Protein AF-A0A8T5RFX6-F1 (afdb_monomer_lite)

pLDDT: mean 85.51, std 13.87, range [38.97, 98.19]

Foldseek 3Di:
DDVVVVLVLLVLLQQLLVLLLVLQCWQFFPRDGLVRVLVVCCVPPVVVSVLSCLSNQLSVQSNVLSVVCSVPVVCLVVSLVSNVVSLVSVVCSVPVPCVVRVVGGVVIVSVVSNVSSSVSNVSSSVVSVPDDPVVPVPD

Radius of gyration: 16.68 Å; chains: 1; bounding box: 34×25×55 Å

Sequence (139 aa):
MNVRDFINYKIFGLIGSLLIIISEFLPWFSSSSLFEIYYITISGEFEDAFLYLFPIFSGIICLLANIIIILKIQFKIKSAILNIVGLGFLLLFFFEFIPIHYQYLLDNVGIYFCIIGFLLVVYDLILILMIDNQNVEGN

Structure (mmCIF, N/CA/C/O backbone):
data_AF-A0A8T5RFX6-F1
#
_entry.id   AF-A0A8T5RFX6-F1
#
loop_
_atom_site.group_PDB
_atom_site.id
_atom_site.type_symbol
_atom_site.label_atom_id
_atom_site.label_alt_id
_atom_site.label_comp_id
_atom_site.label_asym_id
_atom_site.label_entity_id
_atom_site.label_seq_id
_atom_site.pdbx_PDB_ins_code
_atom_site.Cartn_x
_atom_site.Cartn_y
_atom_site.Cartn_z
_atom_site.occupancy
_atom_site.B_iso_or_equiv
_atom_site.auth_seq_id
_atom_site.auth_comp_id
_atom_site.auth_asym_id
_atom_site.auth_atom_id
_atom_site.pdbx_PDB_model_num
ATOM 1 N N . MET A 1 1 ? -13.114 -5.908 23.339 1.00 51.91 1 MET A N 1
ATOM 2 C CA . MET A 1 1 ? -11.703 -6.048 22.904 1.00 51.91 1 MET A CA 1
ATOM 3 C C . MET A 1 1 ? -10.870 -5.094 23.739 1.00 51.91 1 MET A C 1
ATOM 5 O O . MET A 1 1 ? -11.280 -3.946 23.858 1.00 51.91 1 MET A O 1
ATOM 9 N N . ASN A 1 2 ? -9.771 -5.536 24.353 1.00 54.97 2 ASN A N 1
ATOM 10 C CA . ASN A 1 2 ? -8.928 -4.625 25.133 1.00 54.97 2 ASN A CA 1
ATOM 11 C C . ASN A 1 2 ? -8.258 -3.595 24.207 1.00 54.97 2 ASN A C 1
ATOM 13 O O . ASN A 1 2 ? -7.899 -3.916 23.074 1.00 54.97 2 ASN A O 1
ATOM 17 N N . VAL A 1 3 ? -8.029 -2.372 24.700 1.00 55.03 3 VAL A N 1
ATOM 18 C CA . VAL A 1 3 ? -7.333 -1.293 23.961 1.00 55.03 3 VAL A CA 1
ATOM 19 C C . VAL A 1 3 ? -5.951 -1.744 23.462 1.00 55.03 3 VAL A C 1
ATOM 21 O O . VAL A 1 3 ? -5.493 -1.323 22.403 1.00 55.03 3 VAL A O 1
ATOM 24 N N . ARG A 1 4 ? -5.302 -2.660 24.189 1.00 54.06 4 ARG A N 1
ATOM 25 C CA . ARG A 1 4 ? -4.014 -3.249 23.805 1.00 54.06 4 ARG A CA 1
ATOM 26 C C . ARG A 1 4 ? -4.119 -4.167 22.585 1.00 54.06 4 ARG A C 1
ATOM 28 O O . ARG A 1 4 ? -3.311 -4.047 21.673 1.00 54.06 4 ARG A O 1
ATOM 35 N N . ASP A 1 5 ? -5.141 -5.020 22.540 1.00 60.88 5 ASP A N 1
ATOM 36 C CA . ASP A 1 5 ? -5.413 -5.873 21.378 1.00 60.88 5 ASP A CA 1
ATOM 37 C C . ASP A 1 5 ? -5.757 -4.998 20.174 1.00 60.88 5 ASP A C 1
ATOM 39 O O . ASP A 1 5 ? -5.247 -5.179 19.077 1.00 60.88 5 ASP A O 1
ATOM 43 N N . PHE A 1 6 ? -6.552 -3.962 20.411 1.00 61.00 6 PHE A N 1
ATOM 44 C CA . PHE A 1 6 ? -6.955 -2.989 19.413 1.00 61.00 6 PHE A CA 1
ATOM 45 C C . PHE A 1 6 ? -5.791 -2.208 18.777 1.00 61.00 6 PHE A C 1
ATOM 47 O O . PHE A 1 6 ? -5.780 -2.025 17.561 1.00 61.00 6 PHE A O 1
ATOM 54 N N . ILE A 1 7 ? -4.800 -1.772 19.563 1.00 60.62 7 ILE A N 1
ATOM 55 C CA . ILE A 1 7 ? -3.580 -1.143 19.030 1.00 60.62 7 ILE A CA 1
ATOM 56 C C . ILE A 1 7 ? -2.754 -2.163 18.234 1.00 60.62 7 ILE A C 1
ATOM 58 O O . ILE A 1 7 ? -2.245 -1.816 17.172 1.00 60.62 7 ILE A O 1
ATOM 62 N N . ASN A 1 8 ? -2.678 -3.417 18.692 1.00 65.69 8 ASN A N 1
ATOM 63 C CA . ASN A 1 8 ? -1.958 -4.473 17.978 1.00 65.69 8 ASN A CA 1
ATOM 64 C C . ASN A 1 8 ? -2.568 -4.775 16.600 1.00 65.69 8 ASN A C 1
ATOM 66 O O . ASN A 1 8 ? -1.822 -5.023 15.657 1.00 65.69 8 ASN A O 1
ATOM 70 N N . TYR A 1 9 ? -3.896 -4.710 16.450 1.00 66.38 9 TYR A N 1
ATOM 71 C CA . TYR A 1 9 ? -4.543 -4.955 15.157 1.00 66.38 9 TYR A CA 1
ATOM 72 C C . TYR A 1 9 ? -4.348 -3.811 14.152 1.00 66.38 9 TYR A C 1
ATOM 74 O O . TYR A 1 9 ? -4.127 -4.082 12.977 1.00 66.38 9 TYR A O 1
ATOM 82 N N . LYS A 1 10 ? -4.306 -2.550 14.603 1.00 73.31 10 LYS A N 1
ATOM 83 C CA . LYS A 1 10 ? -4.102 -1.382 13.717 1.00 73.31 10 LYS A CA 1
ATOM 84 C C . LYS A 1 10 ? -2.725 -1.316 13.053 1.00 73.31 10 LYS A C 1
ATOM 86 O O . LYS A 1 10 ? -2.503 -0.537 12.126 1.00 73.31 10 LYS A O 1
ATOM 91 N N . ILE A 1 11 ? -1.777 -2.114 13.537 1.00 84.69 11 ILE A N 1
ATOM 92 C CA . ILE A 1 11 ? -0.442 -2.224 12.949 1.00 84.69 11 ILE A CA 1
ATOM 93 C C . ILE A 1 11 ? -0.521 -2.854 11.551 1.00 84.69 11 ILE A C 1
ATOM 95 O O . ILE A 1 11 ? 0.280 -2.493 10.691 1.00 84.69 11 ILE A O 1
ATOM 99 N N . PHE A 1 12 ? -1.502 -3.725 11.282 1.00 91.31 12 PHE A N 1
ATOM 100 C CA . PHE A 1 12 ? -1.657 -4.348 9.964 1.00 91.31 12 PHE A CA 1
ATOM 101 C C . PHE A 1 12 ? -1.954 -3.319 8.873 1.00 91.31 12 PHE A C 1
ATOM 103 O O . PHE A 1 12 ? -1.306 -3.363 7.829 1.00 91.31 12 PHE A O 1
ATOM 110 N N . GLY A 1 13 ? -2.838 -2.350 9.130 1.00 92.69 13 GLY A N 1
ATOM 111 C CA . GLY A 1 13 ? -3.120 -1.271 8.182 1.00 92.69 13 GLY A CA 1
ATOM 112 C C . GLY A 1 13 ? -1.888 -0.411 7.887 1.00 92.69 13 GLY A C 1
ATOM 113 O O . GLY A 1 13 ? -1.600 -0.110 6.726 1.00 92.69 13 GLY A O 1
ATOM 114 N N . LEU A 1 14 ? -1.101 -0.070 8.917 1.00 95.31 14 LEU A N 1
ATOM 115 C CA . LEU A 1 14 ? 0.151 0.681 8.750 1.00 95.31 14 LEU A CA 1
ATOM 116 C C . LEU A 1 14 ? 1.192 -0.099 7.944 1.00 95.31 14 LEU A C 1
ATOM 118 O O . LEU A 1 14 ? 1.729 0.431 6.972 1.00 95.31 14 LEU A O 1
ATOM 122 N N . ILE A 1 15 ? 1.466 -1.350 8.329 1.00 96.19 15 ILE A N 1
ATOM 123 C CA . ILE A 1 15 ? 2.419 -2.212 7.619 1.00 96.19 15 ILE A CA 1
ATOM 124 C C . ILE A 1 15 ? 1.960 -2.402 6.177 1.00 96.19 15 ILE A C 1
ATOM 126 O O . ILE A 1 15 ? 2.762 -2.240 5.265 1.00 96.19 15 ILE A O 1
ATOM 130 N N . GLY A 1 16 ? 0.676 -2.686 5.959 1.00 97.25 16 GLY A N 1
ATOM 131 C CA . GLY A 1 16 ? 0.128 -2.878 4.625 1.00 97.25 16 GLY A CA 1
ATOM 132 C C . GLY A 1 16 ? 0.296 -1.644 3.742 1.00 97.25 16 GLY A C 1
ATOM 133 O O . GLY A 1 16 ? 0.796 -1.748 2.625 1.00 97.25 16 GLY A O 1
ATOM 134 N N . SER A 1 17 ? -0.014 -0.463 4.279 1.00 97.62 17 SER A N 1
ATOM 135 C CA . SER A 1 17 ? 0.159 0.809 3.568 1.00 97.62 17 SER A CA 1
ATOM 136 C C . SER A 1 17 ? 1.630 1.079 3.228 1.00 97.62 17 SER A C 1
ATOM 138 O O . SER A 1 17 ? 1.941 1.504 2.118 1.00 97.62 17 SER A O 1
ATOM 140 N N . LEU A 1 18 ? 2.551 0.783 4.153 1.00 98.00 18 LEU A N 1
ATOM 141 C CA . LEU A 1 18 ? 3.991 0.904 3.912 1.00 98.00 18 LEU A CA 1
ATOM 142 C C . LEU A 1 18 ? 4.491 -0.094 2.866 1.00 98.00 18 LEU A C 1
ATOM 144 O O . LEU A 1 18 ? 5.301 0.286 2.029 1.00 98.00 18 LEU A O 1
ATOM 148 N N . LEU A 1 19 ? 4.011 -1.339 2.875 1.00 98.12 19 LEU A N 1
ATOM 149 C CA . LEU A 1 19 ? 4.368 -2.333 1.859 1.00 98.12 19 LEU A CA 1
ATOM 150 C C . LEU A 1 19 ? 3.915 -1.898 0.464 1.00 98.12 19 LEU A C 1
ATOM 152 O O . LEU A 1 19 ? 4.685 -2.047 -0.481 1.00 98.12 19 LEU A O 1
ATOM 156 N N . ILE A 1 20 ? 2.722 -1.305 0.341 1.00 98.12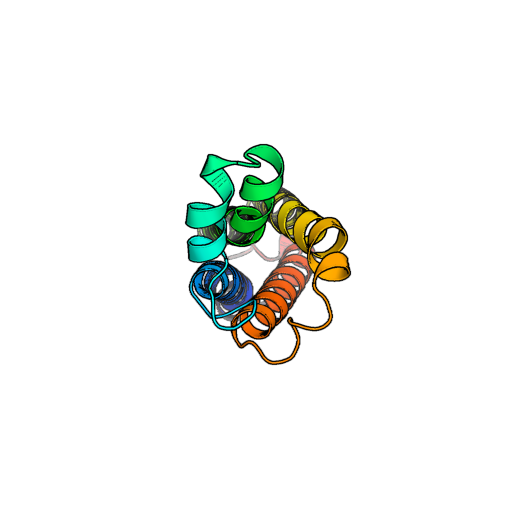 20 ILE A N 1
ATOM 157 C CA . ILE A 1 20 ? 2.248 -0.725 -0.923 1.00 98.12 20 ILE A CA 1
ATOM 158 C C . ILE A 1 20 ? 3.188 0.404 -1.374 1.00 98.12 20 ILE A C 1
ATOM 160 O O . ILE A 1 20 ? 3.635 0.393 -2.516 1.00 98.12 20 ILE A O 1
ATOM 164 N N . ILE A 1 21 ? 3.561 1.337 -0.490 1.00 98.00 21 ILE A N 1
ATOM 165 C CA . ILE A 1 21 ? 4.492 2.428 -0.841 1.00 98.00 21 ILE A CA 1
ATOM 166 C C . ILE A 1 21 ? 5.862 1.877 -1.248 1.00 98.00 21 ILE A C 1
ATOM 168 O O . ILE A 1 21 ? 6.424 2.296 -2.252 1.00 98.00 21 ILE A O 1
ATOM 172 N N . ILE A 1 22 ? 6.410 0.937 -0.477 1.00 97.38 22 ILE A N 1
ATOM 173 C CA . ILE A 1 22 ? 7.716 0.333 -0.760 1.00 97.38 22 ILE A CA 1
ATOM 174 C C . ILE A 1 22 ? 7.679 -0.414 -2.093 1.00 97.38 22 ILE A C 1
ATOM 176 O O . ILE A 1 22 ? 8.666 -0.374 -2.824 1.00 97.38 22 ILE A O 1
ATOM 180 N N . SER A 1 23 ? 6.552 -1.051 -2.430 1.00 96.31 23 SER A N 1
ATOM 181 C CA . SER A 1 23 ? 6.410 -1.787 -3.686 1.00 96.31 23 SER A CA 1
ATOM 182 C C . SER A 1 23 ? 6.709 -0.925 -4.909 1.00 96.31 23 SER A C 1
ATOM 184 O O . SER A 1 23 ? 7.316 -1.435 -5.842 1.00 96.31 23 SER A O 1
ATOM 186 N N . GLU A 1 24 ? 6.381 0.369 -4.881 1.00 94.75 24 GLU A N 1
ATOM 187 C CA . GLU A 1 24 ? 6.632 1.333 -5.963 1.00 94.75 24 GLU A CA 1
ATOM 188 C C . GLU A 1 24 ? 8.098 1.355 -6.423 1.00 94.75 24 GLU A C 1
ATOM 190 O O . GLU A 1 24 ? 8.385 1.506 -7.609 1.00 94.75 24 GLU A O 1
ATOM 195 N N . PHE A 1 25 ? 9.020 1.185 -5.472 1.00 95.62 25 PHE A N 1
ATOM 196 C CA . PHE A 1 25 ? 10.466 1.286 -5.673 1.00 95.62 25 PHE A CA 1
ATOM 197 C C . PHE A 1 25 ? 11.141 -0.073 -5.880 1.00 95.62 25 PHE A C 1
ATOM 199 O O . PHE A 1 25 ? 12.357 -0.146 -6.047 1.00 95.62 25 PHE A O 1
ATOM 206 N N . LEU A 1 26 ? 10.372 -1.160 -5.831 1.00 94.50 26 LEU A N 1
ATOM 207 C CA . LEU A 1 26 ? 10.861 -2.507 -6.099 1.00 94.50 26 LEU A CA 1
ATOM 208 C C . LEU A 1 26 ? 10.649 -2.866 -7.573 1.00 94.50 26 LEU A C 1
ATOM 210 O O . LEU A 1 26 ? 9.821 -2.249 -8.235 1.00 94.50 26 LEU A O 1
ATOM 214 N N . PRO A 1 27 ? 11.351 -3.879 -8.104 1.00 92.81 27 PRO A N 1
ATOM 215 C CA . PRO A 1 27 ? 11.093 -4.375 -9.450 1.00 92.81 27 PRO A CA 1
ATOM 216 C C . PRO A 1 27 ? 9.640 -4.828 -9.629 1.00 92.81 27 PRO A C 1
ATOM 218 O O . PRO A 1 27 ? 9.148 -5.612 -8.814 1.00 92.81 27 PRO A O 1
ATOM 221 N N . TRP A 1 28 ? 8.986 -4.378 -10.704 1.00 90.25 28 TRP A N 1
ATOM 222 C CA . TRP A 1 28 ? 7.626 -4.765 -11.113 1.00 90.25 28 TRP A CA 1
ATOM 223 C C . TRP A 1 28 ? 7.578 -5.385 -12.506 1.00 90.25 28 TRP A C 1
ATOM 225 O O . TRP A 1 28 ? 6.934 -6.417 -12.687 1.00 90.25 28 TRP A O 1
ATOM 235 N N . PHE A 1 29 ? 8.267 -4.777 -13.475 1.00 85.75 29 PHE A N 1
ATOM 236 C CA . PHE A 1 29 ? 8.258 -5.211 -14.872 1.00 85.75 29 PHE A CA 1
ATOM 237 C C . PHE A 1 29 ? 9.676 -5.232 -15.410 1.00 85.75 29 PHE A C 1
ATOM 239 O O . PHE A 1 29 ? 10.356 -4.210 -15.382 1.00 85.75 29 PHE A O 1
ATOM 246 N N . SER A 1 30 ? 10.123 -6.384 -15.915 1.00 80.44 30 SER A N 1
ATOM 247 C CA . SER A 1 30 ? 11.445 -6.517 -16.551 1.00 80.44 30 SER A CA 1
ATOM 248 C C . SER A 1 30 ? 12.586 -5.912 -15.716 1.00 80.44 30 SER A C 1
ATOM 250 O O . SER A 1 30 ? 13.477 -5.257 -16.247 1.00 80.44 30 SER A O 1
ATOM 252 N N . SER A 1 31 ? 12.530 -6.117 -14.396 1.00 83.69 31 SER A N 1
ATOM 253 C CA . SER A 1 31 ? 13.462 -5.574 -13.397 1.00 83.69 31 SER A CA 1
ATOM 254 C C . SER A 1 31 ? 13.386 -4.065 -13.114 1.00 83.69 31 SER A C 1
ATOM 256 O O . SER A 1 31 ? 14.068 -3.616 -12.195 1.00 83.69 31 SER A O 1
ATOM 258 N N . SER A 1 32 ? 12.542 -3.304 -13.810 1.00 90.06 32 SER A N 1
ATOM 259 C CA . SER A 1 32 ? 12.292 -1.888 -13.522 1.00 90.06 32 SER A CA 1
ATOM 260 C C . SER A 1 32 ? 11.201 -1.697 -12.473 1.00 90.06 32 SER A C 1
ATOM 262 O O . SER A 1 32 ? 10.235 -2.469 -12.401 1.00 90.06 32 SER A O 1
ATOM 264 N N . SER A 1 33 ? 11.356 -0.656 -11.659 1.00 93.06 33 SER A N 1
ATOM 265 C CA . SER A 1 33 ? 10.341 -0.230 -10.688 1.00 93.06 33 SER A CA 1
ATOM 266 C C . SER A 1 33 ? 9.241 0.619 -11.334 1.00 93.06 33 SER A C 1
ATOM 268 O O . SER A 1 33 ? 9.439 1.174 -12.415 1.00 93.06 33 SER A O 1
ATOM 270 N N . LEU A 1 34 ? 8.076 0.743 -10.685 1.00 92.25 34 LEU A N 1
ATOM 271 C CA . LEU A 1 34 ? 6.986 1.587 -11.202 1.00 92.25 34 LEU A CA 1
ATOM 272 C C . LEU A 1 34 ? 7.427 3.046 -11.324 1.00 92.25 34 LEU A C 1
ATOM 274 O O . LEU A 1 34 ? 7.157 3.689 -12.337 1.00 92.25 34 LEU A O 1
ATOM 278 N N . PHE A 1 35 ? 8.200 3.524 -10.349 1.00 92.50 35 PHE A N 1
ATOM 279 C CA . PHE A 1 35 ? 8.729 4.881 -10.359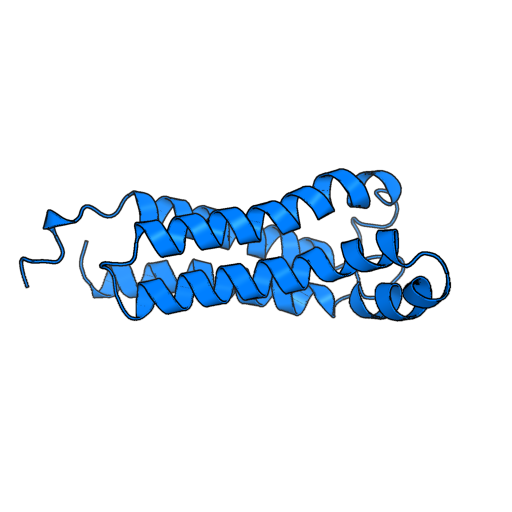 1.00 92.50 35 PHE A CA 1
ATOM 280 C C . PHE A 1 35 ? 9.694 5.140 -11.528 1.00 92.50 35 PHE A C 1
ATOM 282 O O . PHE A 1 35 ? 9.651 6.197 -12.161 1.00 92.50 35 PHE A O 1
ATOM 289 N N . GLU A 1 36 ? 10.564 4.176 -11.841 1.00 91.50 36 GLU A N 1
ATOM 290 C CA . GLU A 1 36 ? 11.454 4.266 -13.005 1.00 91.50 36 GLU A CA 1
ATOM 291 C C . GLU A 1 36 ? 10.660 4.300 -14.310 1.00 91.50 36 GLU A C 1
ATOM 293 O O . GLU A 1 36 ? 10.936 5.127 -15.182 1.00 91.50 36 GLU A O 1
ATOM 298 N N . ILE A 1 37 ? 9.651 3.435 -14.431 1.00 88.81 37 ILE A N 1
ATOM 299 C CA . ILE A 1 37 ? 8.813 3.369 -15.629 1.00 88.81 37 ILE A CA 1
ATOM 300 C C . ILE A 1 37 ? 8.032 4.673 -15.798 1.00 88.81 37 ILE A C 1
ATOM 302 O O . ILE A 1 37 ? 8.023 5.234 -16.895 1.00 88.81 37 ILE A O 1
ATOM 306 N N . TYR A 1 38 ? 7.470 5.220 -14.719 1.00 91.25 38 TYR A N 1
ATOM 307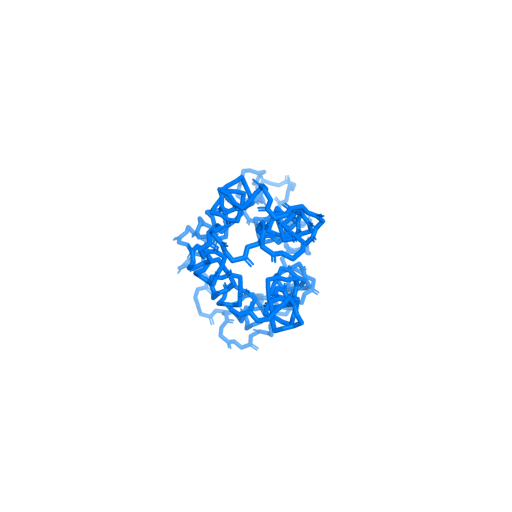 C CA . TYR A 1 38 ? 6.834 6.537 -14.717 1.00 91.25 38 TYR A CA 1
ATOM 308 C C . TYR A 1 38 ? 7.763 7.615 -15.293 1.00 91.25 38 TYR A C 1
ATOM 310 O O . TYR A 1 38 ? 7.381 8.343 -16.211 1.00 91.25 38 TYR A O 1
ATOM 318 N N . TYR A 1 39 ? 9.003 7.688 -14.798 1.00 88.94 39 TYR A N 1
ATOM 319 C CA . TYR A 1 39 ? 9.968 8.705 -15.221 1.00 88.94 39 TYR A CA 1
ATOM 320 C C . TYR A 1 39 ? 10.339 8.601 -16.707 1.00 88.94 39 TYR A C 1
ATOM 322 O O . TYR A 1 39 ? 10.568 9.617 -17.364 1.00 88.94 39 TYR A O 1
ATOM 330 N N . ILE A 1 40 ? 10.382 7.387 -17.255 1.00 87.50 40 ILE A N 1
ATOM 331 C CA . ILE A 1 40 ? 10.649 7.166 -18.681 1.00 87.50 40 ILE A CA 1
ATOM 332 C C . ILE A 1 40 ? 9.422 7.561 -19.521 1.00 87.50 40 ILE A C 1
ATOM 334 O O . ILE A 1 40 ? 9.552 8.235 -20.546 1.00 87.50 40 ILE A O 1
ATOM 338 N N . THR A 1 41 ? 8.227 7.188 -19.063 1.00 85.06 41 THR A N 1
ATOM 339 C CA . THR A 1 41 ? 6.982 7.262 -19.849 1.00 85.06 41 THR A CA 1
ATOM 340 C C . THR A 1 41 ? 6.352 8.656 -19.856 1.00 85.06 41 THR A C 1
ATOM 342 O O . THR A 1 41 ? 5.724 9.041 -20.843 1.00 85.06 41 THR A O 1
ATOM 345 N N . ILE A 1 42 ? 6.587 9.467 -18.815 1.00 88.38 42 ILE A N 1
ATOM 346 C CA . ILE A 1 42 ? 5.994 10.812 -18.675 1.00 88.38 42 ILE A CA 1
ATOM 347 C C . ILE A 1 42 ? 6.310 11.766 -19.837 1.00 88.38 42 ILE A C 1
ATOM 349 O O . ILE A 1 42 ? 5.594 12.740 -20.061 1.00 88.38 42 ILE A O 1
ATOM 353 N N . SER A 1 43 ? 7.380 11.498 -20.586 1.00 77.62 43 SER A N 1
ATOM 354 C CA . SER A 1 43 ? 7.800 12.320 -21.723 1.00 77.62 43 SER A CA 1
ATOM 355 C C . SER A 1 43 ? 6.953 12.130 -22.991 1.00 77.62 43 SER A C 1
ATOM 357 O O . SER A 1 43 ? 6.997 12.996 -23.866 1.00 77.62 43 SER A O 1
ATOM 359 N N . GLY A 1 44 ? 6.187 11.036 -23.096 1.00 74.88 44 GLY A N 1
ATOM 360 C CA . GLY A 1 44 ? 5.412 10.685 -24.293 1.00 74.88 44 GLY A CA 1
ATOM 361 C C . GLY A 1 44 ? 3.916 10.508 -24.037 1.00 74.88 44 GLY A C 1
ATOM 362 O O . GLY A 1 44 ? 3.104 11.127 -24.720 1.00 74.88 44 GLY A O 1
ATOM 363 N N . GLU A 1 45 ? 3.553 9.708 -23.036 1.00 76.81 45 GLU A N 1
ATOM 364 C CA . GLU A 1 45 ? 2.165 9.324 -22.741 1.00 76.81 45 GLU A CA 1
ATOM 365 C C . GLU A 1 45 ? 1.825 9.741 -21.309 1.00 76.81 45 GLU A C 1
ATOM 367 O O . GLU A 1 45 ? 1.859 8.948 -20.372 1.00 76.81 45 GLU A O 1
ATOM 372 N N . PHE A 1 46 ? 1.566 11.041 -21.125 1.00 74.50 46 PHE A N 1
ATOM 373 C CA . PHE A 1 46 ? 1.388 11.638 -19.798 1.00 74.50 46 PHE A CA 1
ATOM 374 C C . PHE A 1 46 ? 0.256 10.977 -19.006 1.00 74.50 46 PHE A C 1
ATOM 376 O O . PHE A 1 46 ? 0.452 10.694 -17.832 1.00 74.50 46 PHE A O 1
ATOM 383 N N . GLU A 1 47 ? -0.898 10.716 -19.629 1.00 75.69 47 GLU A N 1
ATOM 384 C CA . GLU A 1 47 ? -2.071 10.143 -18.950 1.00 75.69 47 GLU A CA 1
ATOM 385 C C . GLU A 1 47 ? -1.803 8.717 -18.448 1.00 75.69 47 GLU A C 1
ATOM 387 O O . GLU A 1 47 ? -1.990 8.446 -17.261 1.00 75.69 47 GLU A O 1
ATOM 392 N N . ASP A 1 48 ? -1.259 7.849 -19.303 1.00 77.31 48 ASP A N 1
ATOM 393 C CA . ASP A 1 48 ? -0.924 6.468 -18.939 1.00 77.31 48 ASP A CA 1
ATOM 394 C C . ASP A 1 48 ? 0.234 6.406 -17.936 1.00 77.31 48 ASP A C 1
ATOM 396 O O . ASP A 1 48 ? 0.264 5.542 -17.056 1.00 77.31 48 ASP A O 1
ATOM 400 N N . ALA A 1 49 ? 1.156 7.375 -17.988 1.00 84.75 49 ALA A N 1
ATOM 401 C CA . ALA A 1 49 ? 2.234 7.479 -17.017 1.00 84.75 49 ALA A CA 1
ATOM 402 C C . ALA A 1 49 ? 1.706 7.663 -15.576 1.00 84.75 49 ALA A C 1
ATOM 404 O O . ALA A 1 49 ? 2.311 7.148 -14.635 1.00 84.75 49 ALA A O 1
ATOM 405 N N . PHE A 1 50 ? 0.566 8.332 -15.356 1.00 88.19 50 PHE A N 1
ATOM 406 C CA . PHE A 1 50 ? 0.042 8.496 -13.989 1.00 88.19 50 PHE A CA 1
ATOM 407 C C . PHE A 1 50 ? -0.405 7.195 -13.343 1.00 88.19 50 PHE A C 1
ATOM 409 O O . PHE A 1 50 ? -0.346 7.103 -12.115 1.00 88.19 50 PHE A O 1
ATOM 416 N N . LEU A 1 51 ? -0.815 6.197 -14.130 1.00 89.50 51 LEU A N 1
ATOM 417 C CA . LEU A 1 51 ? -1.255 4.911 -13.592 1.00 89.50 51 LEU A CA 1
ATOM 418 C C . LEU A 1 51 ? -0.140 4.237 -12.787 1.00 89.50 51 LEU A C 1
ATOM 420 O O . LEU A 1 51 ? -0.421 3.640 -11.751 1.00 89.50 51 LEU A O 1
ATOM 424 N N . TYR A 1 52 ? 1.127 4.411 -13.176 1.00 90.81 52 TYR A N 1
ATOM 425 C CA . TYR A 1 52 ? 2.264 3.867 -12.428 1.00 90.81 52 TYR A CA 1
ATOM 426 C C . TYR A 1 52 ? 2.390 4.444 -11.014 1.00 90.81 52 TYR A C 1
ATOM 428 O O . TYR A 1 52 ? 2.865 3.739 -10.138 1.00 90.81 52 TYR A O 1
ATOM 436 N N . LEU A 1 53 ? 1.908 5.668 -10.761 1.00 93.62 53 LEU A N 1
ATOM 437 C CA . LEU A 1 53 ? 1.940 6.292 -9.431 1.00 93.62 53 LEU A CA 1
ATOM 438 C C . LEU A 1 53 ? 0.737 5.922 -8.547 1.00 93.62 53 LEU A C 1
ATOM 440 O O . LEU A 1 53 ? 0.642 6.348 -7.390 1.00 93.62 53 LEU A O 1
ATOM 444 N N . PHE A 1 54 ? -0.234 5.170 -9.064 1.00 95.00 54 PHE A N 1
ATOM 445 C CA . PHE A 1 54 ? -1.442 4.845 -8.305 1.00 95.00 54 PHE A CA 1
ATOM 446 C C . PHE A 1 54 ? -1.155 3.997 -7.059 1.00 95.00 54 PHE A C 1
ATOM 448 O O . PHE A 1 54 ? -1.761 4.287 -6.021 1.00 95.00 54 PHE A O 1
ATOM 455 N N . PRO A 1 55 ? -0.229 3.016 -7.078 1.00 95.44 55 PRO A N 1
ATOM 456 C CA . PRO A 1 55 ? 0.155 2.298 -5.868 1.00 95.44 55 PRO A CA 1
ATOM 457 C C . PRO A 1 55 ? 0.722 3.220 -4.787 1.00 95.44 55 PRO A C 1
ATOM 459 O O . PRO A 1 55 ? 0.235 3.182 -3.655 1.00 95.44 55 PRO A O 1
ATOM 462 N N . ILE A 1 56 ? 1.660 4.119 -5.106 1.00 96.62 56 ILE A N 1
ATOM 463 C CA . ILE A 1 56 ? 2.191 5.052 -4.100 1.00 96.62 56 ILE A CA 1
ATOM 464 C C . ILE A 1 56 ? 1.116 6.006 -3.551 1.00 96.62 56 ILE A C 1
ATOM 466 O O . ILE A 1 56 ? 1.036 6.189 -2.331 1.00 96.62 56 ILE A O 1
ATOM 470 N N . PHE A 1 57 ? 0.233 6.558 -4.393 1.00 97.06 57 PHE A N 1
ATOM 471 C CA . PHE A 1 57 ? -0.873 7.399 -3.917 1.00 97.06 57 PHE A CA 1
ATOM 472 C C . PHE A 1 57 ? -1.859 6.620 -3.042 1.00 97.06 57 PHE A C 1
ATOM 474 O O . PHE A 1 57 ? -2.246 7.105 -1.974 1.00 97.06 57 PHE A O 1
ATOM 481 N N . SER A 1 58 ? -2.213 5.397 -3.441 1.00 97.69 58 SER A N 1
ATOM 482 C CA . SER A 1 58 ? -3.036 4.487 -2.644 1.00 97.69 58 SER A CA 1
ATOM 483 C C . SER A 1 58 ? -2.428 4.248 -1.264 1.00 97.69 58 SER A C 1
ATOM 485 O O . SER A 1 58 ? -3.087 4.458 -0.241 1.00 97.69 58 SER A O 1
ATOM 487 N N . GLY A 1 59 ? -1.147 3.875 -1.228 1.00 97.69 59 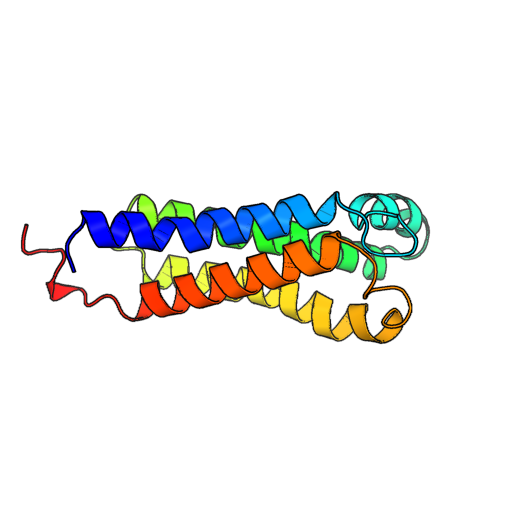GLY A N 1
ATOM 488 C CA . GLY A 1 59 ? -0.421 3.602 0.003 1.00 97.69 59 GLY A CA 1
ATOM 489 C C . GLY A 1 59 ? -0.365 4.815 0.933 1.00 97.69 59 GLY A C 1
ATOM 490 O O . GLY A 1 59 ? -0.606 4.669 2.130 1.00 97.69 59 GLY A O 1
ATOM 491 N N . ILE A 1 60 ? -0.137 6.024 0.407 1.00 98.19 60 ILE A N 1
ATOM 492 C CA . ILE A 1 60 ? -0.135 7.263 1.205 1.00 98.19 60 ILE A CA 1
ATOM 493 C C . ILE A 1 60 ? -1.522 7.550 1.792 1.00 98.19 60 ILE A C 1
ATOM 495 O O . ILE A 1 60 ? -1.631 7.857 2.982 1.00 98.19 60 ILE A O 1
ATOM 499 N N . ILE A 1 61 ? -2.588 7.439 0.995 1.00 98.00 61 ILE A N 1
ATOM 500 C CA . ILE A 1 61 ? -3.959 7.694 1.463 1.00 98.00 61 ILE A CA 1
ATOM 501 C C . ILE A 1 61 ? -4.338 6.699 2.571 1.00 98.00 61 ILE A C 1
ATOM 503 O O . ILE A 1 61 ? -4.831 7.114 3.625 1.00 98.00 61 ILE A O 1
ATOM 507 N N . CYS A 1 62 ? -4.058 5.409 2.370 1.00 97.56 62 CYS A N 1
ATOM 508 C CA . CYS A 1 62 ? -4.301 4.362 3.365 1.00 97.56 62 CYS A CA 1
ATOM 509 C C . CYS A 1 62 ? -3.453 4.575 4.631 1.00 97.56 62 CYS A C 1
ATOM 511 O O . CYS A 1 62 ? -3.951 4.451 5.752 1.00 97.56 62 CYS A O 1
ATOM 513 N N . LEU A 1 63 ? -2.192 4.997 4.490 1.00 97.38 63 LEU A N 1
ATOM 514 C CA . LEU A 1 63 ? -1.330 5.304 5.631 1.00 97.38 63 LEU A CA 1
ATOM 515 C C . LEU A 1 63 ? -1.920 6.440 6.478 1.00 97.38 63 LEU A C 1
ATOM 517 O O . LEU A 1 63 ? -2.020 6.317 7.701 1.00 97.38 63 LEU A O 1
ATOM 521 N N . LEU A 1 64 ? -2.364 7.524 5.835 1.00 96.56 64 LEU A N 1
ATOM 522 C CA . LEU A 1 64 ? -3.006 8.651 6.516 1.00 96.56 64 LEU A CA 1
ATOM 523 C C . LEU A 1 64 ? -4.312 8.231 7.200 1.00 96.56 64 LEU A C 1
ATOM 525 O O . LEU A 1 64 ? -4.550 8.612 8.349 1.00 96.56 64 LEU A O 1
ATOM 529 N N . ALA A 1 65 ? -5.133 7.412 6.539 1.00 94.69 65 ALA A N 1
ATOM 530 C CA . ALA A 1 65 ? -6.353 6.859 7.119 1.00 94.69 65 ALA A CA 1
ATOM 531 C C . ALA A 1 65 ? -6.066 6.083 8.414 1.00 94.69 65 ALA A C 1
ATOM 533 O O . ALA A 1 65 ? -6.753 6.280 9.427 1.00 94.69 65 ALA A O 1
ATOM 534 N N . ASN A 1 66 ? -5.023 5.253 8.399 1.00 92.81 66 ASN A N 1
ATOM 535 C CA . ASN A 1 66 ? -4.624 4.421 9.530 1.00 92.81 66 ASN A CA 1
ATOM 536 C C . ASN A 1 66 ? -4.003 5.247 10.670 1.00 92.81 66 ASN A C 1
ATOM 538 O O . ASN A 1 66 ? -4.293 5.015 11.846 1.00 92.81 66 ASN A O 1
ATOM 542 N N . ILE A 1 67 ? -3.247 6.300 10.355 1.00 92.25 67 ILE A N 1
ATOM 543 C CA . ILE A 1 67 ? -2.757 7.249 11.366 1.00 92.25 67 ILE A CA 1
ATOM 544 C C . ILE A 1 67 ? -3.929 7.968 12.054 1.00 92.25 67 ILE A C 1
ATOM 546 O O . ILE A 1 67 ? -3.970 8.043 13.285 1.00 92.25 67 ILE A O 1
ATOM 550 N N . ILE A 1 68 ? -4.918 8.454 11.294 1.00 90.31 68 ILE A N 1
ATOM 551 C CA . ILE A 1 68 ? -6.082 9.169 11.847 1.00 90.31 68 ILE A CA 1
ATOM 552 C C . ILE A 1 68 ? -6.825 8.305 12.869 1.00 90.31 68 ILE A C 1
ATOM 554 O O . ILE A 1 68 ? -7.174 8.792 13.950 1.00 90.31 68 ILE A O 1
ATOM 558 N N . ILE A 1 69 ? -7.057 7.028 12.554 1.00 87.62 69 ILE A N 1
ATOM 559 C CA . ILE A 1 69 ? -7.805 6.144 13.450 1.00 87.62 69 ILE A CA 1
ATOM 560 C C . ILE A 1 69 ? -7.007 5.752 14.690 1.00 87.62 69 ILE A C 1
ATOM 562 O O . ILE A 1 69 ? -7.603 5.549 15.751 1.00 87.62 69 ILE A O 1
ATOM 566 N N . ILE A 1 70 ? -5.680 5.632 14.589 1.00 86.69 70 ILE A N 1
ATOM 567 C CA . ILE A 1 70 ? -4.798 5.411 15.744 1.00 86.69 70 ILE A CA 1
ATOM 568 C C . ILE A 1 70 ? -4.879 6.602 16.697 1.00 86.69 70 ILE A C 1
ATOM 570 O O . ILE A 1 70 ? -5.034 6.401 17.899 1.00 86.69 70 ILE A O 1
ATOM 574 N N . LEU A 1 71 ? -4.845 7.823 16.161 1.00 86.25 71 LEU A N 1
ATOM 575 C CA . LEU A 1 71 ? -4.905 9.038 16.970 1.00 86.25 71 LEU A CA 1
ATOM 576 C C . LEU A 1 71 ? -6.275 9.234 17.625 1.00 86.25 71 LEU A C 1
ATOM 578 O O . LEU A 1 71 ? -6.349 9.626 18.789 1.00 86.25 71 LEU A O 1
ATOM 582 N N . LYS A 1 72 ? -7.367 9.016 16.881 1.00 86.00 72 LYS A N 1
ATOM 583 C CA . LYS A 1 72 ? -8.727 9.332 17.339 1.00 86.00 72 LYS A CA 1
ATOM 584 C C . LYS A 1 72 ? -9.753 8.340 16.793 1.00 86.00 72 LYS A C 1
ATOM 586 O O . LYS A 1 72 ? -10.220 8.456 15.661 1.00 86.00 72 LYS A O 1
ATOM 591 N N . ILE A 1 73 ? -10.186 7.422 17.656 1.00 83.62 73 ILE A N 1
ATOM 592 C CA . ILE A 1 73 ? -11.168 6.371 17.338 1.00 83.62 73 ILE A CA 1
ATOM 593 C C . ILE A 1 73 ? -12.521 6.897 16.840 1.00 83.62 73 ILE A C 1
ATOM 595 O O . ILE A 1 73 ? -13.117 6.317 15.938 1.00 83.62 73 ILE A O 1
ATOM 599 N N . GLN A 1 74 ? -12.954 8.062 17.323 1.00 86.56 74 GLN A N 1
ATOM 600 C CA . GLN A 1 74 ? -14.158 8.757 16.846 1.00 86.56 74 GLN A CA 1
ATOM 601 C C . GLN A 1 74 ? -14.177 9.005 15.323 1.00 86.56 74 GLN A C 1
ATOM 603 O O . GLN A 1 74 ? -15.238 9.207 14.737 1.00 86.56 74 GLN A O 1
ATOM 608 N N . PHE A 1 75 ? -13.018 8.985 14.653 1.00 88.56 75 PHE A N 1
ATOM 609 C CA . PHE A 1 75 ? -12.917 9.147 13.202 1.00 88.56 75 PHE A CA 1
ATOM 610 C C . PHE A 1 75 ? -12.949 7.827 12.423 1.00 88.56 75 PHE A C 1
ATOM 612 O O . PHE A 1 75 ? -12.636 7.831 11.235 1.00 88.56 75 PHE A O 1
ATOM 619 N N . LYS A 1 76 ? -13.387 6.724 13.045 1.00 88.50 76 LYS A N 1
ATOM 620 C CA . LYS A 1 76 ? -13.563 5.395 12.432 1.00 88.50 76 LYS A CA 1
ATOM 621 C C . LYS A 1 76 ? -14.129 5.433 11.019 1.00 88.50 76 LYS A C 1
ATOM 623 O O . LYS A 1 76 ? -13.484 4.958 10.093 1.00 88.50 76 LYS A O 1
ATOM 628 N N . ILE A 1 77 ? -15.305 6.028 10.842 1.00 91.56 77 ILE A N 1
ATOM 629 C CA . ILE A 1 77 ? -15.975 6.039 9.537 1.00 91.56 77 ILE A CA 1
ATOM 630 C C . ILE A 1 77 ? -15.194 6.875 8.516 1.00 91.56 77 ILE A C 1
ATOM 632 O O . ILE A 1 77 ? -15.064 6.472 7.366 1.00 91.56 77 ILE A O 1
ATOM 636 N N . LYS A 1 78 ? -14.607 8.004 8.934 1.00 93.50 78 LYS A N 1
ATOM 637 C CA . LYS A 1 78 ? -13.796 8.851 8.044 1.00 93.50 78 LYS A CA 1
ATOM 638 C C . LYS A 1 78 ? -12.526 8.132 7.588 1.00 93.50 78 LYS A C 1
ATOM 640 O O . LYS A 1 78 ? -12.181 8.196 6.416 1.00 93.50 78 LYS A O 1
ATOM 645 N N . SER A 1 79 ? -11.863 7.428 8.504 1.00 93.38 79 SER A N 1
ATOM 646 C CA . SER A 1 79 ? -10.709 6.583 8.196 1.00 93.38 79 SER A CA 1
ATOM 647 C C . SER A 1 79 ? -11.092 5.444 7.245 1.00 93.38 79 SER A C 1
ATOM 649 O O . SER A 1 79 ? -10.433 5.259 6.229 1.00 93.38 79 SER A O 1
ATOM 651 N N . ALA A 1 80 ? -12.209 4.752 7.494 1.00 94.19 80 ALA A N 1
ATOM 652 C CA . ALA A 1 80 ? -12.697 3.698 6.607 1.00 94.19 80 ALA A CA 1
ATOM 653 C C . ALA A 1 80 ? -12.966 4.209 5.179 1.00 94.19 80 ALA A C 1
ATOM 655 O O . ALA A 1 80 ? -12.550 3.572 4.216 1.00 94.19 80 ALA A O 1
ATOM 656 N N . ILE A 1 81 ? -13.592 5.383 5.036 1.00 96.38 81 ILE A N 1
ATOM 657 C CA . ILE A 1 81 ? -13.814 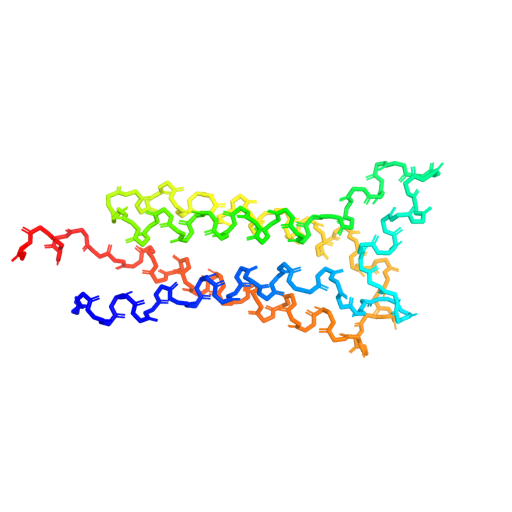6.021 3.729 1.00 96.38 81 ILE A CA 1
ATOM 658 C C . ILE A 1 81 ? -12.483 6.324 3.035 1.00 96.38 81 ILE A C 1
ATOM 660 O O . ILE A 1 81 ? -12.337 6.021 1.855 1.00 96.38 81 ILE A O 1
ATOM 664 N N . LEU A 1 82 ? -11.502 6.886 3.747 1.00 96.81 82 LEU A N 1
ATOM 665 C CA . LEU A 1 82 ? -10.185 7.166 3.169 1.00 96.81 82 LEU A CA 1
ATOM 666 C C . LEU A 1 82 ? -9.467 5.886 2.727 1.00 96.81 82 LEU A C 1
ATOM 668 O O . LEU A 1 82 ? -8.939 5.857 1.621 1.00 96.81 82 LEU A O 1
ATOM 672 N N . ASN A 1 83 ? -9.502 4.821 3.534 1.00 96.44 83 ASN A N 1
ATOM 673 C CA . ASN A 1 83 ? -8.962 3.517 3.142 1.00 96.44 83 ASN A CA 1
ATOM 674 C C . ASN A 1 83 ? -9.649 2.993 1.869 1.00 96.44 83 ASN A C 1
ATOM 676 O O . ASN A 1 83 ? -8.967 2.535 0.962 1.00 96.44 83 ASN A O 1
ATOM 680 N N . ILE A 1 84 ? -10.975 3.122 1.740 1.00 97.38 84 ILE A N 1
ATOM 681 C CA . ILE A 1 84 ? -11.694 2.731 0.514 1.00 97.38 84 ILE A CA 1
ATOM 682 C C . ILE A 1 84 ? -11.247 3.569 -0.691 1.00 97.38 84 ILE A C 1
ATOM 684 O O . ILE A 1 84 ? -11.015 3.007 -1.757 1.00 97.38 84 ILE A O 1
ATOM 688 N N . VAL A 1 85 ? -11.096 4.888 -0.536 1.00 97.81 85 VAL A N 1
ATOM 689 C CA . VAL A 1 85 ? -10.598 5.766 -1.610 1.00 97.81 85 VAL A CA 1
ATOM 690 C C . VAL A 1 85 ? -9.190 5.348 -2.037 1.00 97.81 85 VAL A C 1
ATOM 692 O O . VAL A 1 85 ? -8.944 5.174 -3.228 1.00 97.81 85 VAL A O 1
ATOM 695 N N . GLY A 1 86 ? -8.285 5.132 -1.078 1.00 97.31 86 GLY A N 1
ATOM 696 C CA . GLY A 1 86 ? -6.926 4.660 -1.341 1.00 97.31 86 GLY A CA 1
ATOM 697 C C . GLY A 1 86 ? -6.920 3.320 -2.075 1.00 97.31 86 GLY A C 1
ATOM 698 O O . GLY A 1 86 ? -6.308 3.198 -3.135 1.00 97.31 86 GLY A O 1
ATOM 699 N N . LEU A 1 87 ? -7.649 2.324 -1.570 1.00 97.31 87 LEU A N 1
ATOM 700 C CA . LEU A 1 87 ? -7.789 1.020 -2.225 1.00 97.31 87 LEU A CA 1
ATOM 701 C C . LEU A 1 87 ? -8.423 1.133 -3.620 1.00 97.31 87 LEU A C 1
ATOM 703 O O . LEU A 1 87 ? -8.056 0.370 -4.505 1.00 97.31 87 LEU A O 1
ATOM 707 N N . GLY A 1 88 ? -9.317 2.099 -3.843 1.00 96.44 88 GLY A N 1
ATOM 708 C CA . GLY A 1 88 ? -9.906 2.382 -5.152 1.00 96.44 88 GLY A CA 1
ATOM 709 C C . GLY A 1 88 ? -8.861 2.733 -6.212 1.00 96.44 88 GLY A C 1
ATOM 710 O O . GLY A 1 88 ? -8.883 2.145 -7.290 1.00 96.44 88 GLY A O 1
ATOM 711 N N . PHE A 1 89 ? -7.899 3.608 -5.893 1.00 94.75 89 PHE A N 1
ATOM 712 C CA . PHE A 1 89 ? -6.773 3.902 -6.795 1.00 94.75 89 PHE A CA 1
ATOM 713 C C . PHE A 1 89 ? -5.973 2.643 -7.136 1.00 94.75 89 PHE A C 1
ATOM 715 O O . PHE A 1 89 ? -5.638 2.411 -8.295 1.00 94.75 89 PHE A O 1
ATOM 722 N N . LEU A 1 90 ? -5.705 1.795 -6.142 1.00 95.19 90 LEU A N 1
ATOM 723 C CA . LEU A 1 90 ? -4.947 0.568 -6.368 1.00 95.19 90 LEU A CA 1
ATOM 724 C C . LEU A 1 90 ? -5.724 -0.459 -7.202 1.00 95.19 90 LEU A C 1
ATOM 726 O O . LEU A 1 90 ? -5.140 -1.147 -8.033 1.00 95.19 90 LEU A O 1
ATOM 730 N N . LEU A 1 91 ? -7.044 -0.542 -7.025 1.00 94.88 91 LEU A N 1
ATOM 731 C CA . LEU A 1 91 ? -7.895 -1.400 -7.848 1.00 94.88 91 LEU A CA 1
ATOM 732 C C . LEU A 1 91 ? -7.943 -0.923 -9.302 1.00 94.88 91 LEU A C 1
ATOM 734 O O . LEU A 1 91 ? -7.871 -1.764 -10.193 1.00 94.88 91 LEU A O 1
ATOM 738 N N . LEU A 1 92 ? -8.015 0.390 -9.553 1.00 92.12 92 LEU A N 1
ATOM 739 C CA . LEU A 1 92 ? -7.918 0.928 -10.916 1.00 92.12 92 LEU A CA 1
ATOM 740 C C . LEU A 1 92 ? -6.603 0.505 -11.574 1.00 92.12 92 LEU A C 1
ATOM 742 O O . LEU A 1 92 ? -6.618 -0.052 -12.666 1.00 92.12 92 LEU A O 1
ATOM 746 N N . PHE A 1 93 ? -5.483 0.638 -10.861 1.00 90.94 93 PHE A N 1
ATOM 747 C CA . PHE A 1 93 ? -4.192 0.145 -11.336 1.00 90.94 93 PHE A CA 1
ATOM 748 C C . PHE A 1 93 ? -4.210 -1.367 -11.634 1.00 90.94 93 PHE A C 1
ATOM 750 O O . PHE A 1 93 ? -3.757 -1.807 -12.689 1.00 90.94 93 PHE A O 1
ATOM 757 N N . PHE A 1 94 ? -4.791 -2.187 -10.757 1.00 90.69 94 PHE A N 1
ATOM 758 C CA . PHE A 1 94 ? -4.877 -3.632 -10.986 1.00 90.69 94 PHE A CA 1
ATOM 759 C C . PHE A 1 94 ? -5.772 -4.031 -12.164 1.00 90.69 94 PHE A C 1
ATOM 761 O O . PHE A 1 94 ? -5.474 -5.027 -12.819 1.00 90.69 94 PHE A O 1
ATOM 768 N N . PHE A 1 95 ? -6.855 -3.309 -12.441 1.00 87.88 95 PHE A N 1
ATOM 769 C CA . PHE A 1 95 ? -7.787 -3.687 -13.507 1.00 87.88 95 PHE A CA 1
ATOM 770 C C . PHE A 1 95 ? -7.462 -3.062 -14.859 1.00 87.88 95 PHE A C 1
ATOM 772 O O . PHE A 1 95 ? -7.695 -3.704 -15.880 1.00 87.88 95 PHE A O 1
ATOM 779 N N . GLU A 1 96 ? -6.923 -1.848 -14.880 1.00 84.69 96 GLU A N 1
ATOM 780 C CA . GLU A 1 96 ? -6.593 -1.162 -16.130 1.00 84.69 96 GLU A CA 1
ATOM 781 C C . GLU A 1 96 ? -5.181 -1.514 -16.599 1.00 84.69 96 GLU A C 1
ATOM 783 O O . GLU A 1 96 ? -4.972 -1.764 -17.784 1.00 84.69 96 GLU A O 1
ATOM 788 N N . PHE A 1 97 ? -4.218 -1.610 -15.677 1.00 78.88 97 PHE A N 1
ATOM 789 C CA . PHE A 1 97 ? -2.805 -1.674 -16.040 1.00 78.88 97 PHE A CA 1
ATOM 790 C C . PHE A 1 97 ? -2.237 -3.105 -16.077 1.00 78.88 97 PHE A C 1
ATOM 792 O O . PHE A 1 97 ? -1.592 -3.511 -17.047 1.00 78.88 97 PHE A O 1
ATOM 799 N N . ILE A 1 98 ? -2.497 -3.921 -15.049 1.00 79.69 98 ILE A N 1
ATOM 800 C CA . ILE A 1 98 ? -1.909 -5.272 -14.942 1.00 79.69 98 ILE A CA 1
ATOM 801 C C . ILE A 1 98 ? -2.259 -6.218 -16.110 1.00 79.69 98 ILE A C 1
ATOM 803 O O . ILE A 1 98 ? -1.355 -6.931 -16.561 1.00 79.69 98 ILE A O 1
ATOM 807 N N . PRO A 1 99 ? -3.503 -6.277 -16.633 1.00 76.31 99 PRO A N 1
ATOM 808 C CA . PRO A 1 99 ? -3.853 -7.233 -17.685 1.00 76.31 99 PRO A CA 1
ATOM 809 C C . PRO A 1 99 ? -3.025 -7.071 -18.964 1.00 76.31 99 PRO A C 1
ATOM 811 O O . PRO A 1 99 ? -2.762 -8.058 -19.650 1.00 76.31 99 PRO A O 1
ATOM 814 N N . ILE A 1 100 ? -2.570 -5.849 -19.254 1.00 73.88 100 ILE A N 1
ATOM 815 C CA . ILE A 1 100 ? -1.768 -5.516 -20.439 1.00 73.88 100 ILE A CA 1
ATOM 816 C C . ILE A 1 100 ? -0.356 -6.120 -20.336 1.00 73.88 100 ILE A C 1
ATOM 818 O O . ILE A 1 100 ? 0.231 -6.523 -21.340 1.00 73.88 100 ILE A O 1
ATOM 822 N N . HIS A 1 101 ? 0.170 -6.260 -19.116 1.00 70.88 101 HIS A N 1
ATOM 823 C CA . HIS A 1 101 ? 1.561 -6.645 -18.855 1.00 70.88 101 HIS A CA 1
ATOM 824 C C . HIS A 1 101 ? 1.712 -7.972 -18.091 1.00 70.88 101 HIS A C 1
ATOM 826 O O . HIS A 1 101 ? 2.790 -8.270 -17.573 1.00 70.88 101 HIS A O 1
ATOM 832 N N . TYR A 1 102 ? 0.659 -8.797 -18.045 1.00 67.75 102 TYR A N 1
ATOM 833 C CA . TYR A 1 102 ? 0.573 -10.006 -17.211 1.00 67.75 102 TYR A CA 1
ATOM 834 C C . TYR A 1 102 ? 1.774 -10.964 -17.340 1.00 67.75 102 TYR A C 1
ATOM 836 O O . TYR A 1 102 ? 2.218 -11.536 -16.347 1.00 67.75 102 TYR A O 1
ATOM 844 N N . GLN A 1 103 ? 2.343 -11.110 -18.543 1.00 69.19 103 GLN A N 1
ATOM 845 C CA . GLN A 1 103 ? 3.477 -12.012 -18.795 1.00 69.19 103 GLN A CA 1
ATOM 846 C C . GLN A 1 103 ? 4.775 -11.610 -18.075 1.00 69.19 103 GLN A C 1
ATOM 848 O O . GLN A 1 103 ? 5.625 -12.466 -17.857 1.00 69.19 103 GLN A O 1
ATOM 853 N N . TYR A 1 104 ? 4.927 -10.344 -17.683 1.00 66.19 104 TYR A N 1
ATOM 854 C CA . TYR A 1 104 ? 6.164 -9.801 -17.102 1.00 66.19 104 TYR A CA 1
ATOM 855 C C . TYR A 1 104 ? 6.065 -9.550 -15.593 1.00 66.19 104 TYR A C 1
ATOM 857 O O . TYR A 1 104 ? 6.949 -8.930 -15.006 1.00 66.19 104 TYR A O 1
ATOM 865 N N . LEU A 1 105 ? 4.971 -9.990 -14.975 1.00 69.94 105 LEU A N 1
ATOM 866 C CA . LEU A 1 105 ? 4.528 -9.514 -13.669 1.00 69.94 105 LEU A CA 1
ATOM 867 C C . LEU A 1 105 ? 4.854 -10.500 -12.533 1.00 69.94 105 LEU A C 1
ATOM 869 O O . LEU A 1 105 ? 5.221 -10.088 -11.437 1.00 69.94 105 LEU A O 1
ATOM 873 N N . LEU A 1 106 ? 4.734 -11.807 -12.792 1.00 68.88 106 LEU A N 1
ATOM 874 C CA . LEU A 1 106 ? 4.757 -12.848 -11.753 1.00 68.88 106 LEU A CA 1
ATOM 875 C C . LEU A 1 106 ? 6.143 -13.111 -11.147 1.00 68.88 106 LEU A C 1
ATOM 877 O O . LEU A 1 106 ? 6.227 -13.666 -10.057 1.00 68.88 106 LEU A O 1
ATOM 881 N N . ASP A 1 107 ? 7.224 -12.688 -11.795 1.00 77.25 107 ASP A N 1
ATOM 882 C CA . ASP A 1 107 ? 8.583 -12.961 -11.308 1.00 77.25 107 ASP A CA 1
ATOM 883 C C . ASP A 1 107 ? 9.161 -11.823 -10.452 1.00 77.25 107 ASP A C 1
ATOM 885 O O . ASP A 1 107 ? 10.264 -11.930 -9.914 1.00 77.25 107 ASP A O 1
ATOM 889 N N . ASN A 1 108 ? 8.424 -10.722 -10.305 1.00 87.25 108 ASN A N 1
ATOM 890 C CA . ASN A 1 108 ? 8.945 -9.485 -9.740 1.00 87.25 108 ASN A CA 1
ATOM 891 C C . ASN A 1 108 ? 8.449 -9.247 -8.308 1.00 87.25 108 ASN A C 1
ATOM 893 O O . ASN A 1 108 ? 7.281 -9.417 -7.987 1.00 87.25 108 ASN A O 1
ATOM 897 N N . VAL A 1 109 ? 9.346 -8.841 -7.408 1.00 90.69 109 VAL A N 1
ATOM 898 C CA . VAL A 1 109 ? 9.057 -8.770 -5.961 1.00 90.69 109 VAL A CA 1
ATOM 899 C C . VAL A 1 109 ? 8.062 -7.652 -5.613 1.00 90.69 109 VAL A C 1
ATOM 901 O O . VAL A 1 109 ? 7.308 -7.774 -4.645 1.00 90.69 109 VAL A O 1
ATOM 904 N N . GLY A 1 110 ? 8.021 -6.586 -6.417 1.00 93.31 110 GLY A N 1
ATOM 905 C CA . GLY A 1 110 ? 7.150 -5.431 -6.215 1.00 93.31 110 GLY A CA 1
ATOM 906 C C . GLY A 1 110 ? 5.673 -5.805 -6.166 1.00 93.31 110 GLY A C 1
ATOM 907 O O . GLY A 1 110 ? 4.989 -5.432 -5.211 1.00 93.31 110 GLY A O 1
ATOM 908 N N . ILE A 1 111 ? 5.187 -6.637 -7.096 1.00 91.19 111 ILE A N 1
ATOM 909 C CA . ILE A 1 111 ? 3.772 -7.027 -7.077 1.00 91.19 111 ILE A CA 1
ATOM 910 C C . ILE A 1 111 ? 3.405 -7.804 -5.811 1.00 91.19 111 ILE A C 1
ATOM 912 O O . ILE A 1 111 ? 2.343 -7.574 -5.237 1.00 91.19 111 ILE A O 1
ATOM 916 N N . TYR A 1 112 ? 4.284 -8.681 -5.326 1.00 92.88 112 TYR A N 1
ATOM 917 C CA . TYR A 1 112 ? 4.020 -9.448 -4.110 1.00 92.88 112 TYR A CA 1
ATOM 918 C C . TYR A 1 112 ? 3.908 -8.537 -2.889 1.00 92.88 112 TYR A C 1
ATOM 920 O O . TYR A 1 112 ? 2.984 -8.696 -2.092 1.00 92.88 112 TYR A O 1
ATOM 928 N N . PHE A 1 113 ? 4.795 -7.545 -2.767 1.00 96.38 113 PHE A N 1
ATOM 929 C CA . PHE A 1 113 ? 4.709 -6.535 -1.708 1.00 96.38 113 PHE A CA 1
ATOM 930 C C . PHE A 1 113 ? 3.404 -5.744 -1.796 1.00 96.38 113 PHE A C 1
ATOM 932 O O . PHE A 1 113 ? 2.741 -5.536 -0.779 1.00 96.38 113 PHE A O 1
ATOM 939 N N . CYS A 1 114 ? 3.005 -5.362 -3.008 1.00 95.88 114 CYS A N 1
ATOM 940 C CA . CYS A 1 114 ? 1.776 -4.621 -3.240 1.00 95.88 114 CYS A CA 1
ATOM 941 C C . CYS A 1 114 ? 0.525 -5.436 -2.883 1.00 95.88 114 CYS A C 1
ATOM 943 O O . CYS A 1 114 ? -0.332 -4.952 -2.148 1.00 95.88 114 CYS A O 1
ATOM 945 N N . ILE A 1 115 ? 0.443 -6.695 -3.329 1.00 95.00 115 ILE A N 1
ATOM 946 C CA . ILE A 1 115 ? -0.684 -7.595 -3.042 1.00 95.00 115 ILE A CA 1
ATOM 947 C C . ILE A 1 115 ? -0.768 -7.898 -1.545 1.00 95.00 115 ILE A C 1
ATOM 949 O O . ILE A 1 115 ? -1.848 -7.806 -0.962 1.00 95.00 115 ILE A O 1
ATOM 953 N N . ILE A 1 116 ? 0.352 -8.236 -0.898 1.00 96.94 116 ILE A N 1
ATOM 954 C CA . ILE A 1 116 ? 0.370 -8.482 0.551 1.00 96.94 116 ILE A CA 1
ATOM 955 C C . ILE A 1 116 ? -0.063 -7.215 1.292 1.00 96.94 116 ILE A C 1
ATOM 957 O O . ILE A 1 116 ? -0.897 -7.284 2.196 1.00 96.94 116 ILE A O 1
ATOM 961 N N . GLY A 1 117 ? 0.453 -6.055 0.884 1.00 97.56 117 GLY A N 1
ATOM 962 C CA . GLY A 1 117 ? 0.075 -4.775 1.465 1.00 97.56 117 GLY A CA 1
ATOM 963 C C . GLY A 1 117 ? -1.417 -4.471 1.316 1.00 97.56 117 GLY A C 1
ATOM 964 O O . GLY A 1 117 ? -2.074 -4.137 2.302 1.00 97.56 117 GLY A O 1
ATOM 965 N N . PHE A 1 118 ? -1.974 -4.684 0.123 1.00 97.38 118 PHE A N 1
ATOM 966 C CA . PHE A 1 118 ? -3.405 -4.567 -0.162 1.00 97.38 118 PHE A CA 1
ATOM 967 C C . PHE A 1 118 ? -4.245 -5.458 0.759 1.00 97.38 118 PHE A C 1
ATOM 969 O O . PHE A 1 118 ? -5.175 -4.973 1.404 1.00 97.38 118 PHE A O 1
ATOM 976 N N . LEU A 1 119 ? -3.893 -6.742 0.877 1.00 97.12 119 LEU A N 1
ATOM 977 C CA . LEU A 1 119 ? -4.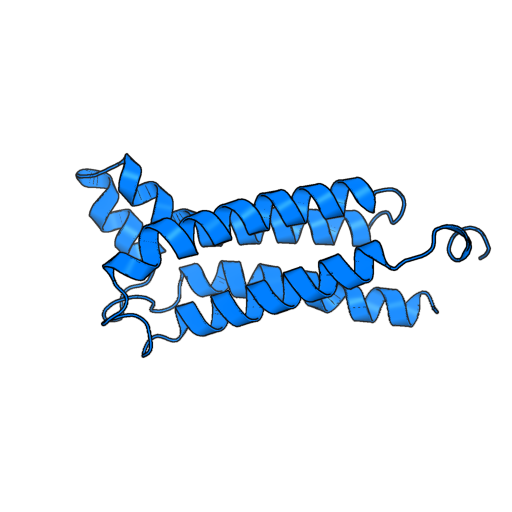622 -7.688 1.727 1.00 97.12 119 LEU A CA 1
ATOM 978 C C . LEU A 1 119 ? -4.592 -7.278 3.205 1.00 97.12 119 LEU A C 1
ATOM 980 O O . LEU A 1 119 ? -5.612 -7.387 3.886 1.00 97.12 119 LEU A O 1
ATOM 984 N N . LEU A 1 120 ? -3.459 -6.769 3.696 1.00 96.69 120 LEU A N 1
ATOM 985 C CA . LEU A 1 120 ? -3.341 -6.275 5.069 1.00 96.69 120 LEU A CA 1
ATOM 986 C C . LEU A 1 120 ? -4.207 -5.036 5.323 1.00 96.69 120 LEU A C 1
ATOM 988 O O . LEU A 1 120 ? -4.863 -4.968 6.363 1.00 96.69 120 LEU A O 1
ATOM 992 N N . VAL A 1 121 ? -4.254 -4.086 4.384 1.00 96.25 121 VAL A N 1
ATOM 993 C CA . VAL A 1 121 ? -5.120 -2.899 4.502 1.00 96.25 121 VAL A CA 1
ATOM 994 C C . VAL A 1 121 ? -6.599 -3.291 4.449 1.00 96.25 121 VAL A C 1
ATOM 996 O O . VAL A 1 121 ? -7.392 -2.777 5.234 1.00 96.25 121 VAL A O 1
ATOM 999 N N . VAL A 1 122 ? -6.985 -4.232 3.580 1.00 95.88 122 VAL A N 1
ATOM 1000 C CA . VAL A 1 122 ? -8.364 -4.753 3.525 1.00 95.88 122 VAL A CA 1
ATOM 1001 C C . VAL A 1 122 ? -8.741 -5.446 4.833 1.00 95.88 122 VAL A C 1
ATOM 1003 O O . VAL A 1 122 ? -9.824 -5.209 5.370 1.00 95.88 122 VAL A O 1
ATOM 1006 N N . TYR A 1 123 ? -7.851 -6.281 5.366 1.00 93.50 123 TYR A N 1
ATOM 1007 C CA . TYR A 1 123 ? -8.076 -6.954 6.640 1.00 93.50 123 TYR A CA 1
ATOM 1008 C C . TYR A 1 123 ? -8.245 -5.946 7.785 1.00 93.50 123 TYR A C 1
ATOM 1010 O O . TYR A 1 123 ? -9.206 -6.039 8.550 1.00 93.50 123 TYR A O 1
ATOM 1018 N N . ASP A 1 124 ? -7.375 -4.937 7.857 1.00 91.88 124 ASP A N 1
ATOM 1019 C CA . ASP A 1 124 ? -7.473 -3.862 8.846 1.00 91.88 124 ASP A CA 1
ATOM 1020 C C . ASP A 1 124 ? -8.774 -3.057 8.703 1.00 91.88 124 ASP A C 1
ATOM 1022 O O . ASP A 1 124 ? -9.451 -2.803 9.696 1.00 91.88 124 ASP A O 1
ATOM 1026 N N . LEU A 1 125 ? -9.204 -2.747 7.476 1.00 92.94 125 LEU A N 1
ATOM 1027 C CA . LEU A 1 125 ? -10.479 -2.077 7.215 1.00 92.94 125 LEU A CA 1
ATOM 1028 C C . LEU A 1 125 ? -11.673 -2.878 7.760 1.00 92.94 125 LEU A C 1
ATOM 1030 O O . LEU A 1 125 ? -12.557 -2.299 8.399 1.00 92.94 125 LEU A O 1
ATOM 1034 N N . ILE A 1 126 ? -11.699 -4.197 7.547 1.00 91.69 126 ILE A N 1
ATOM 1035 C CA . ILE A 1 126 ? -12.749 -5.074 8.089 1.00 91.69 126 ILE A CA 1
ATOM 1036 C C . ILE A 1 126 ? -12.744 -5.004 9.619 1.00 91.69 126 ILE A C 1
ATOM 1038 O O . ILE A 1 126 ? -13.794 -4.780 10.228 1.00 91.69 126 ILE A O 1
ATOM 1042 N N . LEU A 1 127 ? -11.569 -5.114 10.244 1.00 87.62 127 LEU A N 1
ATOM 1043 C CA . LEU A 1 127 ? -11.437 -5.003 11.697 1.00 87.62 127 LEU A CA 1
ATOM 1044 C C . LEU A 1 127 ? -11.907 -3.639 12.207 1.00 87.62 127 LEU A C 1
ATOM 1046 O O . LEU A 1 127 ? -12.656 -3.579 13.185 1.00 87.62 127 LEU A O 1
ATOM 1050 N N . ILE A 1 128 ? -11.537 -2.552 11.523 1.00 86.44 128 ILE A N 1
ATOM 1051 C CA . ILE A 1 128 ? -11.986 -1.201 11.851 1.00 86.44 128 ILE A CA 1
ATOM 1052 C C . ILE A 1 128 ? -13.518 -1.149 11.848 1.00 86.44 128 ILE A C 1
ATOM 1054 O O . ILE A 1 128 ? -14.133 -0.630 12.783 1.00 86.44 128 ILE A O 1
ATOM 1058 N N . LEU A 1 129 ? -14.166 -1.713 10.831 1.00 87.69 129 LEU A N 1
ATOM 1059 C CA . LEU A 1 129 ? -15.624 -1.708 10.708 1.00 87.69 129 LEU A CA 1
ATOM 1060 C C . LEU A 1 129 ? -16.327 -2.571 11.766 1.00 87.69 129 LEU A C 1
ATOM 1062 O O . LEU A 1 129 ? -17.403 -2.176 12.216 1.00 87.69 129 LEU A O 1
ATOM 1066 N N . MET A 1 130 ? -15.697 -3.637 12.260 1.00 85.75 130 MET A N 1
ATOM 1067 C CA . MET A 1 130 ? -16.255 -4.511 13.305 1.00 85.75 130 MET A CA 1
ATOM 1068 C C . MET A 1 130 ? -16.192 -3.938 14.734 1.00 85.75 130 MET A C 1
ATOM 1070 O O . MET A 1 130 ? -16.818 -4.486 15.636 1.00 85.75 130 MET A O 1
ATOM 1074 N N . ILE A 1 131 ? -15.459 -2.844 14.980 1.00 76.94 131 ILE A N 1
ATOM 1075 C CA . ILE A 1 131 ? -15.382 -2.233 16.324 1.00 76.94 131 ILE A CA 1
ATOM 1076 C C . ILE A 1 131 ? -16.742 -1.648 16.755 1.00 76.94 131 ILE A C 1
ATOM 1078 O O . ILE A 1 131 ? -17.200 -0.667 16.168 1.00 76.94 131 ILE A O 1
ATOM 1082 N N . ASP A 1 132 ? -17.338 -2.158 17.831 1.00 65.12 132 ASP A N 1
ATOM 1083 C CA . ASP A 1 132 ? -18.512 -1.534 18.457 1.00 65.12 132 ASP A CA 1
ATOM 1084 C C . ASP A 1 132 ? -18.140 -0.293 19.282 1.00 65.12 132 ASP A C 1
ATOM 1086 O O . ASP A 1 132 ? -17.274 -0.347 20.160 1.00 65.12 132 ASP A O 1
ATOM 1090 N N . ASN A 1 133 ? -18.845 0.819 19.044 1.00 59.66 133 ASN A N 1
ATOM 1091 C CA . ASN A 1 133 ? -18.595 2.105 19.711 1.00 59.66 133 ASN A CA 1
ATOM 1092 C C . ASN A 1 133 ? -18.860 2.069 21.231 1.00 59.66 133 ASN A C 1
ATOM 1094 O O . ASN A 1 133 ? -18.278 2.866 21.961 1.00 59.66 133 ASN A O 1
ATOM 1098 N N . GLN A 1 134 ? -19.672 1.130 21.735 1.00 49.72 134 GLN A N 1
ATOM 1099 C CA . GLN A 1 134 ? -19.993 1.045 23.170 1.00 49.72 134 GLN A CA 1
ATOM 1100 C C . GLN A 1 134 ? -18.823 0.571 24.049 1.00 49.72 134 GLN A C 1
ATOM 1102 O O . GLN A 1 134 ? -18.830 0.798 25.253 1.00 49.72 134 GLN A O 1
ATOM 1107 N N . ASN A 1 135 ? -17.787 -0.042 23.466 1.00 50.12 135 ASN A N 1
ATOM 1108 C CA . ASN A 1 135 ? -16.634 -0.563 24.213 1.00 50.12 135 ASN A CA 1
ATOM 1109 C C . ASN A 1 135 ? -15.516 0.470 24.447 1.00 50.12 135 ASN A C 1
ATOM 1111 O O . ASN A 1 135 ? -14.472 0.117 24.993 1.00 50.12 135 ASN A O 1
ATOM 1115 N N . VAL A 1 136 ? -15.691 1.716 23.998 1.00 54.25 136 VAL A N 1
ATOM 1116 C CA . VAL A 1 136 ? -14.631 2.740 24.022 1.00 54.25 136 VAL A CA 1
ATOM 1117 C C . VAL A 1 136 ? -14.942 3.886 24.987 1.00 54.25 136 VAL A C 1
ATOM 1119 O O . VAL A 1 136 ? -14.020 4.500 25.505 1.00 54.25 136 VAL A O 1
ATOM 1122 N N . GLU A 1 137 ? -16.218 4.134 25.286 1.00 44.47 137 GLU A N 1
ATOM 1123 C CA . GLU A 1 137 ? -16.656 5.171 26.238 1.00 44.47 137 GLU A CA 1
ATOM 1124 C C . GLU A 1 137 ? -16.717 4.675 27.698 1.00 44.47 137 GLU A C 1
ATOM 1126 O O . GLU A 1 137 ? -17.015 5.450 28.601 1.00 44.47 137 GLU A O 1
ATOM 1131 N N . GLY A 1 138 ? -16.441 3.387 27.941 1.00 44.19 138 GLY A N 1
ATOM 1132 C CA . GLY A 1 138 ? -16.534 2.743 29.259 1.00 44.19 138 GLY A CA 1
ATOM 1133 C C . GLY A 1 138 ? -15.229 2.624 30.056 1.00 44.19 138 GLY A C 1
ATOM 1134 O O . GLY A 1 138 ? -15.243 1.946 31.081 1.00 44.19 138 GLY A O 1
ATOM 1135 N N . ASN A 1 139 ? -14.126 3.231 29.600 1.00 38.97 139 ASN A N 1
ATOM 1136 C CA . ASN A 1 139 ? -12.842 3.285 30.316 1.00 38.97 139 ASN A CA 1
ATOM 1137 C C . ASN A 1 139 ? -12.388 4.727 30.531 1.00 38.97 139 ASN A C 1
ATOM 1139 O O . ASN A 1 139 ? -12.286 5.453 29.516 1.00 38.97 139 ASN A O 1
#

Secondary structure (DSSP, 8-state):
--HHHHHHHHHHHHHHHHHHHHHTTSEEETTEEHHHHHHHHTTT-HHHHHHTTHHHHHHHHHHHHHHHHHH-GGGHHHHHHHHHHHHHHHHHIIIIIGGGGGGGTTT-HHHHHHHHHHHHHHHHHHHHHH--GGGTTT-